Protein AF-A0A0N1BJH0-F1 (afdb_monomer_lite)

Sequence (61 aa):
MPRRRFAIVTFDPDRIETIEANADGQTFAWIMLRALQGYDYPKERGIINITLMDQLPKREL

Structure (mmCIF, N/CA/C/O backbone):
data_AF-A0A0N1BJH0-F1
#
_entry.id   AF-A0A0N1BJH0-F1
#
loop_
_atom_site.group_PDB
_atom_site.id
_atom_site.type_symbol
_atom_site.label_atom_id
_atom_site.label_alt_id
_atom_site.label_comp_id
_atom_site.label_asym_id
_atom_site.label_entity_id
_atom_site.label_seq_id
_atom_site.pdbx_PDB_ins_code
_atom_site.Cartn_x
_atom_site.Cartn_y
_atom_site.Cartn_z
_atom_site.occupancy
_atom_site.B_iso_or_equiv
_atom_site.auth_seq_id
_atom_site.auth_comp_id
_atom_site.auth_asym_id
_atom_site.auth_atom_id
_atom_site.pdbx_PDB_model_num
ATOM 1 N N . MET A 1 1 ? 7.163 9.037 -26.482 1.00 59.31 1 MET A N 1
ATOM 2 C CA . MET A 1 1 ? 6.441 9.679 -25.356 1.00 59.31 1 MET A CA 1
ATOM 3 C C . MET A 1 1 ? 6.842 8.988 -24.059 1.00 59.31 1 MET A C 1
ATOM 5 O O . MET A 1 1 ? 6.955 7.767 -24.090 1.00 59.31 1 MET A O 1
ATOM 9 N N . PRO A 1 2 ? 7.083 9.707 -22.948 1.00 62.06 2 PRO A N 1
ATOM 10 C CA . PRO A 1 2 ? 7.357 9.059 -21.668 1.00 62.06 2 PRO A CA 1
ATOM 11 C C . PRO A 1 2 ? 6.161 8.185 -21.270 1.00 62.06 2 PRO A C 1
ATOM 13 O O . PRO A 1 2 ? 5.020 8.655 -21.261 1.00 62.06 2 PRO A O 1
ATOM 16 N N . ARG A 1 3 ? 6.422 6.902 -20.990 1.00 62.41 3 ARG A N 1
ATOM 17 C CA . ARG A 1 3 ? 5.414 5.952 -20.504 1.00 62.41 3 ARG A CA 1
ATOM 18 C C . ARG A 1 3 ? 4.859 6.475 -19.181 1.00 62.41 3 ARG A C 1
ATOM 20 O O . ARG A 1 3 ? 5.584 6.529 -18.190 1.00 62.41 3 ARG A O 1
ATOM 27 N N . ARG A 1 4 ? 3.586 6.871 -19.168 1.00 64.06 4 ARG A N 1
ATOM 28 C CA . ARG A 1 4 ? 2.879 7.200 -17.927 1.00 64.06 4 ARG A CA 1
ATOM 29 C C . ARG A 1 4 ? 2.418 5.893 -17.292 1.00 64.06 4 ARG A C 1
ATOM 31 O O . ARG A 1 4 ? 1.590 5.196 -17.872 1.00 64.06 4 ARG A O 1
ATOM 38 N N . ARG A 1 5 ? 2.976 5.576 -16.127 1.00 72.50 5 ARG A N 1
ATOM 39 C CA . ARG A 1 5 ? 2.496 4.494 -15.263 1.0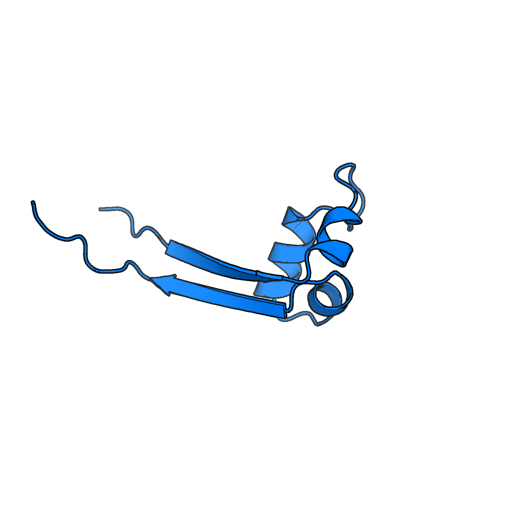0 72.50 5 ARG A CA 1
ATOM 40 C C . ARG A 1 5 ? 1.536 5.095 -14.255 1.00 72.50 5 ARG A C 1
ATOM 42 O O . ARG A 1 5 ? 1.789 6.190 -13.754 1.00 72.50 5 ARG A O 1
ATOM 49 N N . PHE A 1 6 ? 0.448 4.401 -13.981 1.00 81.94 6 PHE A N 1
ATOM 50 C CA . PHE A 1 6 ? -0.490 4.783 -12.934 1.00 81.94 6 PHE A CA 1
ATOM 51 C C . PHE A 1 6 ? -0.737 3.586 -12.027 1.00 81.94 6 PHE A C 1
ATOM 53 O O . PHE A 1 6 ? -0.509 2.441 -12.415 1.00 81.94 6 PHE A O 1
ATOM 60 N N . ALA A 1 7 ? -1.152 3.866 -10.800 1.00 85.38 7 ALA A N 1
ATOM 61 C CA . ALA A 1 7 ? -1.496 2.850 -9.825 1.00 85.38 7 ALA A CA 1
ATOM 62 C C . ALA A 1 7 ? -2.949 3.046 -9.407 1.00 85.38 7 ALA A C 1
ATOM 64 O O . ALA A 1 7 ? -3.377 4.175 -9.166 1.00 85.38 7 ALA A O 1
ATOM 65 N N . ILE A 1 8 ? -3.688 1.947 -9.315 1.00 88.81 8 ILE A N 1
ATOM 66 C CA . ILE A 1 8 ? -4.976 1.912 -8.628 1.00 88.81 8 ILE A CA 1
ATOM 67 C C . ILE A 1 8 ? -4.706 1.371 -7.230 1.00 88.81 8 ILE A C 1
ATOM 69 O O . ILE A 1 8 ? -4.148 0.281 -7.088 1.00 88.81 8 ILE A O 1
ATOM 73 N N . VAL A 1 9 ? -5.080 2.143 -6.213 1.00 90.25 9 VAL A N 1
ATOM 74 C CA . VAL A 1 9 ? -4.910 1.779 -4.805 1.00 90.25 9 VAL A CA 1
ATOM 75 C C . VAL A 1 9 ? -6.285 1.554 -4.197 1.00 90.25 9 VAL A C 1
ATOM 77 O O . VAL A 1 9 ? -7.138 2.436 -4.248 1.00 90.25 9 VAL A O 1
ATOM 80 N N . THR A 1 10 ? -6.494 0.375 -3.621 1.00 92.25 10 THR A N 1
ATOM 81 C CA . THR A 1 10 ? -7.661 0.072 -2.790 1.00 92.25 10 THR A CA 1
ATOM 82 C C . THR A 1 10 ? -7.233 0.172 -1.339 1.00 92.25 10 THR A C 1
ATOM 84 O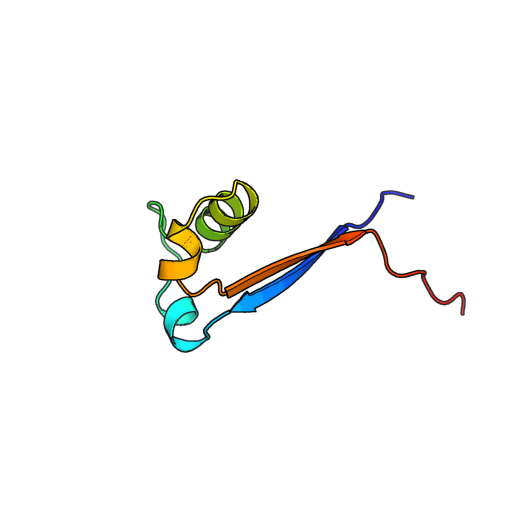 O . THR A 1 10 ? -6.226 -0.429 -0.955 1.00 92.25 10 THR A O 1
ATOM 87 N N . PHE A 1 11 ? -7.980 0.921 -0.537 1.00 91.88 11 PHE A N 1
ATOM 88 C CA . PHE A 1 11 ? -7.628 1.185 0.849 1.00 91.88 11 PHE A CA 1
ATOM 89 C C . PHE A 1 11 ? -8.861 1.277 1.751 1.00 91.88 11 PHE A C 1
ATOM 91 O O . PHE A 1 11 ? -9.973 1.492 1.273 1.00 91.88 11 PHE A O 1
ATOM 98 N N . ASP A 1 12 ? -8.629 1.095 3.046 1.00 91.75 12 ASP A N 1
ATOM 99 C CA . ASP A 1 12 ? -9.579 1.337 4.128 1.00 91.75 12 ASP A CA 1
ATOM 100 C C . ASP A 1 12 ? -9.508 2.828 4.525 1.00 91.75 12 ASP A C 1
ATOM 102 O O . ASP A 1 12 ? -8.450 3.266 4.996 1.00 91.75 12 ASP A O 1
ATOM 106 N N . PRO A 1 13 ? -10.569 3.627 4.288 1.00 87.44 13 PRO A N 1
ATOM 107 C CA . PRO A 1 13 ? -10.543 5.069 4.525 1.00 87.44 13 PRO A CA 1
ATOM 108 C C . PRO A 1 13 ? -10.341 5.412 6.002 1.00 87.44 13 PRO A C 1
ATOM 110 O O . PRO A 1 13 ? -9.535 6.290 6.306 1.00 87.44 13 PRO A O 1
ATOM 113 N N . ASP A 1 14 ? -10.963 4.659 6.911 1.00 88.62 14 ASP A N 1
ATOM 114 C CA . ASP A 1 14 ? -10.910 4.928 8.350 1.00 88.62 14 ASP A CA 1
ATOM 115 C C . ASP A 1 14 ? -9.490 4.732 8.894 1.00 88.62 14 ASP A C 1
ATOM 117 O O . ASP A 1 14 ? -9.051 5.425 9.809 1.00 88.62 14 ASP A O 1
ATOM 121 N N . ARG A 1 15 ? -8.730 3.798 8.312 1.00 83.88 15 ARG A N 1
ATOM 122 C CA . ARG A 1 15 ? -7.325 3.568 8.677 1.00 83.88 15 ARG A CA 1
ATOM 123 C C . ARG A 1 15 ? -6.384 4.562 8.015 1.00 83.88 15 ARG A C 1
ATOM 125 O O . ARG A 1 15 ? -5.424 4.998 8.647 1.00 83.88 15 ARG A O 1
ATOM 132 N N . ILE A 1 16 ? -6.646 4.927 6.764 1.00 82.56 16 ILE A N 1
ATOM 133 C CA . ILE A 1 16 ? -5.819 5.872 6.006 1.00 82.56 16 ILE A CA 1
ATOM 134 C C . ILE A 1 16 ? -5.828 7.267 6.625 1.00 82.56 16 ILE A C 1
ATOM 136 O O . ILE A 1 16 ? -4.786 7.917 6.651 1.00 82.56 16 ILE A O 1
ATOM 140 N N . GLU A 1 17 ? -6.958 7.713 7.171 1.00 74.94 17 GLU A N 1
ATOM 141 C CA . GLU A 1 17 ?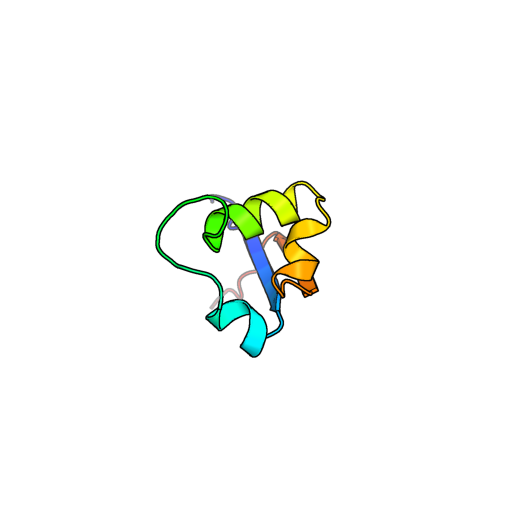 -7.070 9.021 7.828 1.00 74.94 17 GLU A CA 1
ATOM 142 C C . GLU A 1 17 ? -6.233 9.126 9.113 1.00 74.94 17 GLU A C 1
ATOM 144 O O . GLU A 1 17 ? -5.844 10.222 9.513 1.00 74.94 17 GLU A O 1
ATOM 149 N N . THR A 1 18 ? -5.890 7.989 9.728 1.00 76.50 18 THR A N 1
ATOM 150 C CA . THR A 1 18 ? -5.028 7.934 10.925 1.00 76.50 18 THR A CA 1
ATOM 151 C C . THR A 1 18 ? -3.533 7.994 10.609 1.00 76.50 18 THR A C 1
ATOM 153 O O . THR A 1 18 ? -2.710 8.061 11.521 1.00 76.50 18 THR A O 1
ATOM 156 N N . ILE A 1 19 ? -3.157 7.958 9.326 1.00 77.75 19 ILE A N 1
ATOM 157 C CA . ILE A 1 19 ? -1.765 8.029 8.888 1.00 77.75 19 ILE A CA 1
ATOM 158 C C . ILE A 1 19 ? -1.261 9.462 9.077 1.00 77.75 19 ILE A C 1
ATOM 160 O O . ILE A 1 19 ? -1.648 10.380 8.353 1.00 77.75 19 ILE A O 1
ATOM 164 N N . GLU A 1 20 ? -0.371 9.656 10.048 1.00 67.94 20 GLU A N 1
ATOM 165 C CA . GLU A 1 20 ? 0.185 10.972 10.350 1.00 67.94 20 GLU A CA 1
ATOM 166 C C . GLU A 1 20 ? 1.002 11.530 9.170 1.00 67.94 20 GLU A C 1
ATOM 168 O O . GLU A 1 20 ? 1.892 10.883 8.610 1.00 67.94 20 GLU A O 1
ATOM 173 N N . ALA A 1 21 ? 0.721 12.783 8.800 1.00 64.06 21 ALA A N 1
ATOM 174 C CA . ALA A 1 21 ? 1.442 13.488 7.738 1.00 64.06 21 ALA A CA 1
ATOM 175 C C . ALA A 1 21 ? 2.860 13.928 8.157 1.00 64.06 21 ALA A C 1
ATOM 177 O O . ALA A 1 21 ? 3.690 14.245 7.301 1.00 64.06 21 ALA A O 1
ATOM 178 N N . ASN A 1 22 ? 3.145 13.942 9.462 1.00 58.75 22 ASN A N 1
ATOM 179 C CA . ASN A 1 22 ? 4.373 14.479 10.037 1.00 58.75 22 ASN A CA 1
ATOM 180 C C . ASN A 1 22 ? 5.346 13.324 10.320 1.00 58.75 22 ASN A C 1
ATOM 182 O O . ASN A 1 22 ? 5.038 12.396 11.055 1.00 58.75 22 ASN A O 1
ATOM 186 N N . ALA A 1 23 ? 6.493 13.351 9.650 1.00 51.91 23 ALA A N 1
ATOM 187 C CA . ALA A 1 23 ? 7.402 12.225 9.478 1.00 51.91 23 ALA A CA 1
ATOM 188 C C . ALA A 1 23 ? 7.928 11.566 10.770 1.00 51.91 23 ALA A C 1
ATOM 190 O O . ALA A 1 23 ? 8.641 12.198 11.537 1.00 51.91 23 ALA A O 1
ATOM 191 N N . ASP A 1 24 ? 7.690 10.254 10.888 1.00 54.69 24 ASP A N 1
ATOM 192 C CA . ASP A 1 24 ? 8.717 9.222 11.114 1.00 54.69 24 ASP A CA 1
ATOM 193 C C . ASP A 1 24 ? 8.131 7.838 10.777 1.00 54.69 24 ASP A C 1
ATOM 195 O O . ASP A 1 24 ? 7.269 7.322 11.483 1.00 54.69 24 ASP A O 1
ATOM 199 N N . GLY A 1 25 ? 8.505 7.255 9.630 1.00 60.22 25 GLY A N 1
ATOM 200 C CA . GLY A 1 25 ? 8.052 5.915 9.203 1.00 60.22 25 GLY A CA 1
ATOM 201 C C . GLY A 1 25 ? 6.537 5.727 8.997 1.00 60.22 25 GLY A C 1
ATOM 202 O O . GLY A 1 25 ? 6.111 4.651 8.602 1.00 60.22 25 GLY A O 1
ATOM 203 N N . GLN A 1 26 ? 5.714 6.749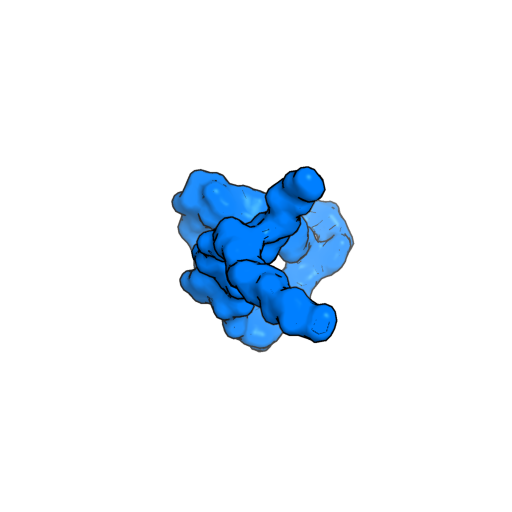 9.236 1.00 67.19 26 GLN A N 1
ATOM 204 C CA . GLN A 1 26 ? 4.255 6.674 9.128 1.00 67.19 26 GLN A CA 1
ATOM 205 C C . GLN A 1 26 ? 3.683 7.562 8.028 1.00 67.19 26 GLN A C 1
ATOM 207 O O . GLN A 1 26 ? 2.477 7.678 7.931 1.00 67.19 26 GLN A O 1
ATOM 212 N N . THR A 1 27 ? 4.495 8.172 7.164 1.00 80.75 27 THR A N 1
ATOM 213 C CA . THR A 1 27 ? 3.932 8.973 6.069 1.00 80.75 27 THR A CA 1
ATOM 214 C C . THR A 1 27 ? 3.333 8.068 4.992 1.00 80.75 27 THR A C 1
ATOM 216 O O . THR A 1 27 ? 3.889 7.017 4.658 1.00 80.75 27 THR A O 1
ATOM 219 N N . PHE A 1 28 ? 2.223 8.499 4.383 1.00 82.94 28 PHE A N 1
ATOM 220 C CA . PHE A 1 28 ? 1.555 7.749 3.311 1.00 82.94 28 PHE A CA 1
ATOM 221 C C . PHE A 1 28 ? 2.520 7.360 2.176 1.00 82.94 28 PHE A C 1
ATOM 223 O O . PHE A 1 28 ? 2.513 6.226 1.703 1.00 82.94 28 PHE A O 1
ATOM 230 N N . ALA A 1 29 ? 3.426 8.265 1.789 1.00 83.44 29 ALA A N 1
ATOM 231 C CA . ALA A 1 29 ? 4.434 7.993 0.765 1.00 83.44 29 ALA A CA 1
ATOM 232 C C . ALA A 1 29 ? 5.390 6.847 1.151 1.00 83.44 29 ALA A C 1
ATOM 234 O O . ALA A 1 29 ? 5.714 6.006 0.309 1.00 83.44 29 ALA A O 1
ATOM 235 N N . TRP A 1 30 ? 5.825 6.780 2.414 1.00 85.25 30 TRP A N 1
ATOM 236 C CA . TRP A 1 30 ? 6.696 5.706 2.894 1.00 85.25 30 TRP A CA 1
ATOM 237 C C . TRP A 1 30 ? 5.963 4.363 2.935 1.00 85.25 30 TRP A C 1
ATOM 239 O O . TRP A 1 30 ? 6.498 3.350 2.485 1.00 85.25 30 TRP A O 1
ATOM 249 N N . ILE A 1 31 ? 4.709 4.369 3.391 1.00 86.81 31 ILE A N 1
ATOM 250 C CA . ILE A 1 31 ? 3.835 3.189 3.425 1.00 86.81 31 ILE A CA 1
ATOM 251 C C . ILE A 1 31 ? 3.632 2.627 2.013 1.00 86.81 31 ILE A C 1
ATOM 253 O O . ILE A 1 31 ? 3.800 1.428 1.789 1.00 86.81 31 ILE A O 1
ATOM 257 N N . MET A 1 32 ? 3.365 3.498 1.038 1.00 87.81 32 MET A N 1
ATOM 258 C CA . MET A 1 32 ? 3.239 3.119 -0.370 1.00 87.81 32 MET A CA 1
ATOM 259 C C . MET A 1 32 ? 4.536 2.524 -0.931 1.00 87.81 32 MET A C 1
ATOM 261 O O . MET A 1 32 ? 4.493 1.517 -1.639 1.00 87.81 32 MET A O 1
ATOM 265 N N . LEU A 1 33 ? 5.698 3.087 -0.586 1.00 87.31 33 LEU A N 1
ATOM 266 C CA . LEU A 1 33 ? 6.989 2.528 -0.993 1.00 87.31 33 LEU A CA 1
ATOM 267 C C . LEU A 1 33 ? 7.199 1.116 -0.426 1.00 87.31 33 LEU A C 1
ATOM 269 O O . LEU A 1 33 ? 7.606 0.221 -1.166 1.00 87.31 33 LEU A O 1
ATOM 273 N N . ARG A 1 34 ? 6.885 0.891 0.857 1.00 88.12 34 ARG A N 1
ATOM 274 C CA . ARG A 1 34 ? 6.970 -0.441 1.480 1.00 88.12 34 ARG A CA 1
ATOM 275 C C . ARG A 1 34 ? 6.017 -1.444 0.834 1.00 88.12 34 ARG A C 1
ATOM 277 O O . ARG A 1 34 ? 6.397 -2.595 0.636 1.00 88.12 34 ARG A O 1
ATOM 284 N N . ALA A 1 35 ? 4.829 -1.006 0.429 1.00 88.00 35 ALA A N 1
ATOM 285 C CA . ALA A 1 35 ? 3.853 -1.868 -0.242 1.00 88.00 35 ALA A CA 1
ATOM 286 C C . ALA A 1 35 ? 4.359 -2.340 -1.601 1.00 88.00 35 ALA A C 1
ATOM 288 O O . ALA A 1 35 ? 4.303 -3.526 -1.913 1.00 88.00 35 ALA A O 1
ATOM 289 N N . LEU A 1 36 ? 4.936 -1.423 -2.377 1.00 87.19 36 LEU A N 1
ATOM 290 C CA . LEU A 1 36 ? 5.538 -1.740 -3.672 1.00 87.19 36 LEU A CA 1
ATOM 291 C C . LEU A 1 36 ? 6.790 -2.622 -3.552 1.00 87.19 36 LEU A C 1
ATOM 293 O O . LEU A 1 36 ? 7.140 -3.312 -4.504 1.00 87.19 36 LEU A O 1
ATOM 297 N N . GLN A 1 37 ? 7.455 -2.618 -2.393 1.00 88.31 37 GLN A N 1
ATOM 298 C CA . GLN A 1 37 ? 8.573 -3.513 -2.076 1.00 88.31 37 GLN A CA 1
ATOM 299 C C . GLN A 1 37 ? 8.126 -4.903 -1.587 1.00 88.31 37 GLN A C 1
ATOM 301 O O . GLN A 1 37 ? 8.975 -5.771 -1.404 1.00 88.31 37 GLN A O 1
ATOM 306 N N . GLY A 1 38 ? 6.822 -5.130 -1.389 1.00 85.69 38 GLY A N 1
ATOM 307 C CA . GLY A 1 38 ? 6.274 -6.424 -0.978 1.00 85.69 38 GLY A CA 1
ATOM 308 C C . GLY A 1 38 ? 6.236 -6.664 0.533 1.00 85.69 38 GLY A C 1
ATOM 309 O O . GLY A 1 38 ? 6.024 -7.801 0.949 1.00 85.69 38 GLY A O 1
ATOM 310 N N . TYR A 1 39 ? 6.420 -5.628 1.357 1.00 87.81 39 TYR A N 1
ATOM 311 C CA . TYR A 1 39 ? 6.206 -5.742 2.801 1.00 87.81 39 TYR A CA 1
ATOM 312 C C . TYR A 1 39 ? 4.707 -5.848 3.124 1.00 87.81 39 TYR A C 1
ATOM 314 O O . TYR A 1 39 ? 3.859 -5.312 2.409 1.00 87.81 39 TYR A O 1
ATOM 322 N N . ASP A 1 40 ? 4.385 -6.520 4.223 1.00 83.81 40 ASP A N 1
ATOM 323 C CA . ASP A 1 40 ? 3.036 -6.717 4.767 1.00 83.81 40 ASP A CA 1
ATOM 324 C C . ASP A 1 40 ? 2.544 -5.541 5.623 1.00 83.81 40 ASP A C 1
ATOM 326 O O . ASP A 1 40 ? 1.351 -5.241 5.616 1.00 83.81 40 ASP A O 1
ATOM 330 N N . TYR A 1 41 ? 3.466 -4.821 6.264 1.00 81.69 41 TYR A N 1
ATOM 331 C CA . TYR A 1 41 ? 3.233 -3.602 7.048 1.00 81.69 41 TYR A CA 1
ATOM 332 C C . TYR A 1 41 ? 2.180 -2.623 6.470 1.00 81.69 41 TYR A C 1
ATOM 334 O O . TYR A 1 41 ? 1.339 -2.122 7.215 1.00 81.69 41 TYR A O 1
ATOM 342 N N . PRO A 1 42 ? 2.130 -2.342 5.155 1.00 82.50 42 PRO A N 1
ATOM 343 C CA . PRO A 1 42 ? 1.127 -1.444 4.579 1.00 82.50 42 PRO A CA 1
ATOM 344 C C . PRO A 1 42 ? -0.314 -1.941 4.704 1.00 82.50 42 PRO A C 1
ATOM 346 O O . PRO A 1 42 ? -1.223 -1.115 4.785 1.00 82.50 42 PRO A O 1
ATOM 349 N N . LYS A 1 43 ? -0.538 -3.261 4.771 1.00 83.94 43 LYS A N 1
ATOM 350 C CA . LYS A 1 43 ? -1.871 -3.828 5.027 1.00 83.94 43 LYS A CA 1
ATOM 351 C C . LYS A 1 43 ? -2.365 -3.470 6.418 1.00 83.94 43 LYS A C 1
ATOM 353 O O . LYS A 1 43 ? -3.530 -3.123 6.590 1.00 83.94 43 LYS A O 1
ATOM 358 N N . GLU A 1 44 ? -1.468 -3.479 7.400 1.00 85.19 44 GLU A N 1
ATOM 359 C CA . GLU A 1 44 ? -1.779 -3.066 8.770 1.00 85.19 44 GLU A CA 1
ATOM 360 C C . GLU A 1 44 ? -2.182 -1.586 8.829 1.00 85.19 44 GLU A C 1
ATOM 362 O O . GLU A 1 44 ? -3.023 -1.202 9.642 1.00 85.19 44 GLU A O 1
ATOM 367 N N . ARG A 1 45 ? -1.651 -0.778 7.900 1.00 85.38 45 ARG A N 1
ATOM 368 C CA . ARG A 1 45 ? -1.945 0.653 7.729 1.00 85.38 45 ARG A CA 1
ATOM 369 C C . ARG A 1 45 ? -3.104 0.959 6.773 1.00 85.38 45 ARG A C 1
ATOM 371 O O . ARG 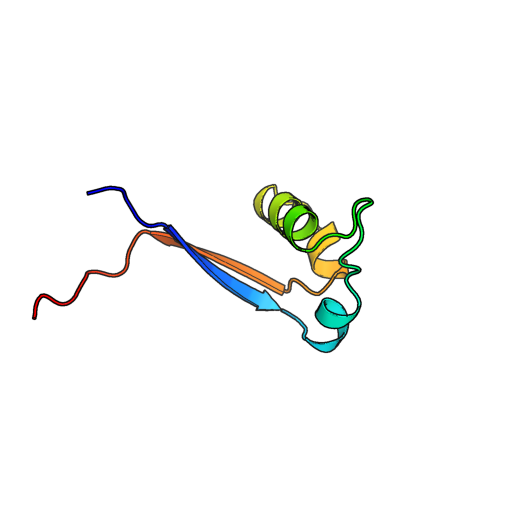A 1 45 ? -3.295 2.111 6.406 1.00 85.38 45 ARG A O 1
ATOM 378 N N . GLY A 1 46 ? -3.887 -0.046 6.379 1.00 87.81 46 GLY A N 1
ATOM 379 C CA . GLY A 1 46 ? -5.109 0.150 5.593 1.00 87.81 46 GLY A CA 1
ATOM 380 C C . GLY A 1 46 ? -4.930 0.111 4.075 1.00 87.81 46 GLY A C 1
ATOM 381 O O . GLY A 1 46 ? -5.907 0.308 3.361 1.00 87.81 46 GLY A O 1
ATOM 382 N N . ILE A 1 47 ? -3.737 -0.188 3.548 1.00 90.88 47 ILE A N 1
ATOM 383 C CA . ILE A 1 47 ? -3.562 -0.450 2.111 1.00 90.88 47 ILE A CA 1
ATOM 384 C C . ILE A 1 47 ? -3.979 -1.890 1.807 1.00 90.88 47 ILE A C 1
ATOM 386 O O . ILE A 1 47 ? -3.307 -2.841 2.196 1.00 90.88 47 ILE A O 1
ATOM 390 N N . ILE A 1 48 ? -5.074 -2.064 1.071 1.00 91.00 48 ILE A N 1
ATOM 391 C CA . ILE A 1 48 ? -5.638 -3.384 0.762 1.00 91.00 48 ILE A CA 1
ATOM 392 C C . ILE A 1 48 ? -4.999 -3.960 -0.505 1.00 91.00 48 ILE A C 1
ATOM 394 O O . ILE A 1 48 ? -4.610 -5.129 -0.529 1.00 91.00 48 ILE A O 1
ATOM 398 N N . ASN A 1 49 ? -4.883 -3.149 -1.561 1.00 89.69 49 ASN A N 1
ATOM 399 C CA . ASN A 1 49 ? -4.324 -3.578 -2.842 1.00 89.69 49 ASN A CA 1
ATOM 400 C C . ASN A 1 49 ? -3.665 -2.419 -3.598 1.00 89.69 49 ASN A C 1
ATOM 402 O O . ASN A 1 49 ? -4.147 -1.288 -3.548 1.00 89.69 49 ASN A O 1
ATOM 406 N N . ILE A 1 50 ? -2.611 -2.721 -4.360 1.00 89.94 50 ILE A N 1
ATOM 407 C CA . ILE A 1 50 ? -2.005 -1.795 -5.320 1.00 89.94 50 ILE A CA 1
ATOM 408 C C . ILE A 1 50 ? -1.861 -2.519 -6.653 1.00 89.94 50 ILE A C 1
ATOM 410 O O . ILE A 1 50 ? -1.123 -3.493 -6.768 1.00 89.94 50 ILE A O 1
ATOM 414 N N . THR A 1 51 ? -2.540 -2.013 -7.676 1.00 88.94 51 THR A N 1
ATOM 415 C CA . THR A 1 51 ? -2.417 -2.517 -9.046 1.00 88.94 51 THR A CA 1
ATOM 416 C C . THR A 1 51 ? -1.657 -1.504 -9.883 1.00 88.94 51 THR A C 1
ATOM 418 O O . THR A 1 51 ? -2.132 -0.388 -10.094 1.00 88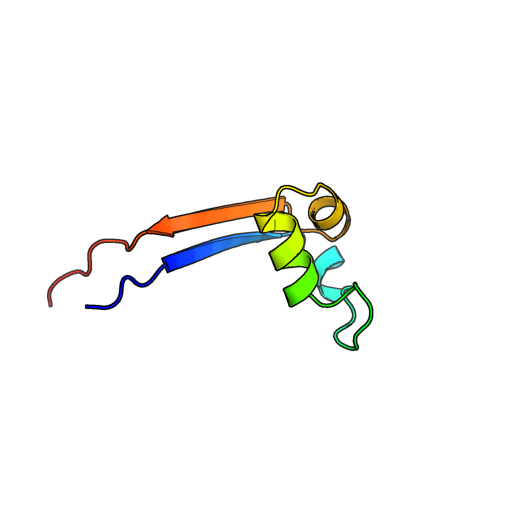.94 51 THR A O 1
ATOM 421 N N . LEU A 1 52 ? -0.472 -1.890 -10.357 1.00 86.69 52 LEU A N 1
ATOM 422 C CA . LEU A 1 52 ? 0.296 -1.093 -11.307 1.00 86.69 52 LEU A CA 1
ATOM 423 C C . LEU A 1 52 ? -0.252 -1.309 -12.712 1.00 86.69 52 LEU A C 1
ATOM 425 O O . LEU A 1 52 ? -0.425 -2.442 -13.155 1.00 86.69 52 LEU A O 1
ATOM 429 N N . MET A 1 53 ? -0.498 -0.213 -13.415 1.00 83.25 53 MET A N 1
ATOM 430 C CA . MET A 1 53 ? -0.979 -0.232 -14.783 1.00 83.25 53 MET A CA 1
ATOM 431 C C . MET A 1 53 ? -0.012 0.505 -15.701 1.00 83.25 53 MET A C 1
ATOM 433 O O . MET A 1 53 ? 0.319 1.680 -15.501 1.00 83.25 53 MET A O 1
ATOM 437 N N . ASP A 1 54 ? 0.398 -0.196 -16.752 1.00 72.56 54 ASP A N 1
ATOM 438 C CA . ASP A 1 54 ? 1.027 0.411 -17.911 1.00 72.56 54 ASP A CA 1
ATOM 439 C C . ASP A 1 54 ? -0.082 0.939 -18.831 1.00 72.56 54 ASP A C 1
ATOM 441 O O . ASP A 1 54 ? -0.971 0.199 -19.233 1.00 72.56 54 ASP A O 1
ATOM 445 N N . GLN A 1 55 ? -0.054 2.252 -19.072 1.00 67.19 55 GLN A N 1
ATOM 446 C CA . GLN A 1 55 ? -0.879 3.044 -19.992 1.00 67.19 55 GLN A CA 1
ATOM 447 C C . GLN A 1 55 ? -2.106 2.345 -20.634 1.00 67.19 55 GLN A C 1
ATOM 449 O O . GLN A 1 55 ? -1.969 1.579 -21.586 1.00 67.19 55 GLN A O 1
ATOM 454 N N . LEU A 1 56 ? -3.324 2.719 -20.212 1.00 58.06 56 LEU A N 1
ATOM 455 C CA . LEU A 1 56 ? -4.525 2.492 -21.026 1.00 58.06 56 LEU A CA 1
ATOM 456 C C . LEU A 1 56 ? -4.344 3.209 -22.381 1.00 58.06 56 LEU A C 1
ATOM 458 O O . LEU A 1 56 ? -3.834 4.340 -22.393 1.00 58.06 56 LEU A O 1
ATOM 462 N N . PRO A 1 57 ? -4.731 2.592 -23.514 1.00 56.06 57 PRO A N 1
ATOM 463 C CA . PRO A 1 57 ? -4.633 3.232 -24.819 1.00 56.06 57 PRO A CA 1
ATOM 464 C C . PRO A 1 57 ? -5.379 4.571 -24.787 1.00 56.06 57 PRO A C 1
ATOM 466 O O . PRO A 1 57 ? -6.536 4.648 -24.371 1.00 56.06 57 PRO A O 1
ATOM 469 N N . LYS A 1 58 ? -4.696 5.649 -25.189 1.00 59.47 58 LYS A N 1
ATOM 470 C CA . LYS A 1 58 ? -5.344 6.950 -25.364 1.00 59.47 58 LYS A CA 1
ATOM 471 C C . LYS A 1 58 ? -6.345 6.814 -26.506 1.00 59.47 58 LYS A C 1
ATOM 473 O O . LYS A 1 58 ? -5.967 6.390 -27.591 1.00 59.47 58 LYS A O 1
ATOM 478 N N . ARG A 1 59 ? -7.598 7.196 -26.265 1.00 56.28 59 ARG A N 1
ATOM 479 C CA . ARG A 1 59 ? -8.560 7.430 -27.344 1.00 56.28 59 ARG A CA 1
ATOM 480 C C . ARG A 1 59 ? -8.024 8.609 -28.160 1.00 56.28 59 ARG A C 1
ATOM 482 O O . ARG A 1 59 ? -7.815 9.680 -27.587 1.00 56.28 59 ARG A O 1
ATOM 489 N N . GLU A 1 60 ? -7.717 8.393 -29.434 1.00 62.59 60 GLU A N 1
ATOM 490 C CA . GLU A 1 60 ? -7.499 9.506 -30.360 1.00 62.59 60 GLU A CA 1
ATOM 491 C C . GLU A 1 60 ? -8.848 10.221 -30.524 1.00 62.59 60 GLU A C 1
ATOM 493 O O . GLU A 1 60 ? -9.873 9.560 -30.715 1.00 62.59 60 GLU A O 1
ATOM 498 N N . LEU A 1 61 ? -8.850 11.538 -30.289 1.00 58.03 61 LEU A N 1
ATOM 499 C CA . LEU A 1 61 ? -9.992 12.419 -30.542 1.00 58.03 61 LEU A CA 1
ATOM 500 C C . LEU A 1 61 ? -10.045 12.759 -32.029 1.00 58.03 61 LEU A C 1
ATOM 502 O O . LEU A 1 61 ? -8.957 13.040 -32.580 1.00 58.03 61 LEU A O 1
#

pLDDT: mean 78.02, std 12.23, range [51.91, 92.25]

Secondary structure (DSSP, 8-state):
----EEEEEEE-HHHHTTS-SSSSS--HHHHHHHHHTT-SHHHHTTEEEEEEEE-PPPPP-

Foldseek 3Di:
DPWDKDKDWDWDPVLLVPQDCDDDCRHPVNLVVCVVVPDPVNVVSTTPDIDIDTDDDDDDD

Radius of gyration: 14.22 Å; chains: 1; bounding box: 20×21×42 Å